Protein AF-A0A7W1I168-F1 (afdb_monomer)

Solvent-accessible surface area (backbone atoms only — not comparable to full-atom values): 9115 Å² total; per-residue (Å²): 133,60,68,67,60,54,50,54,51,41,68,76,31,48,93,38,73,64,30,51,52,51,52,51,50,53,50,47,54,53,52,61,74,72,49,89,49,67,69,61,40,52,55,52,46,52,50,51,51,51,54,49,52,52,52,52,51,52,54,57,70,70,53,71,67,62,35,51,90,92,30,55,8,35,34,43,26,60,15,56,55,96,47,70,68,43,46,52,53,47,53,53,48,53,52,51,51,51,46,56,51,49,71,40,101,59,16,87,43,48,32,78,39,76,44,58,51,84,61,18,66,71,49,83,48,72,66,48,44,50,53,48,24,63,71,22,56,26,79,43,68,51,57,39,44,52,42,80,43,75,58,96,88,44,85,39,81,46,76,58,78,122

Mean predicted aligned error: 13.31 Å

Sequence (162 aa):
MDIESTLRFLEQKWHTGWGLASALIAAATLFALIIPDEELRWRLGAIALASAAIALTWILGWRPRKAKSDAVGLVICVACGPNTKSRHMRDEFVATFRSLIKGGPTGSTFDVVEIPDHIAAGIQDDEAAAKLRVRTRAHMVLFGRVRIRQSGGEPVATTSYR

Secondary structure (DSSP, 8-state):
--HHHHHHHHHHHTTSHHHHHHHHHHHHHHHHHH---HHHHHHHHHHHHHHHHHHHHHHHHTSPPPPPTTSEEEEEEEEE-S-HHHHHHHHHHHHHHHHHHHHSTTTTTEEEEEPPHHHHTT--SHHHHHHHHHHHT-SEEEEEEEEEEEETTEEEEEEE--

Radius of gyration: 22.36 Å; Cα contacts (8 Å, |Δi|>4): 189; chains: 1; bounding box: 54×44×59 Å

Structure (mmCIF, N/CA/C/O backbone):
data_AF-A0A7W1I168-F1
#
_entry.id   AF-A0A7W1I168-F1
#
loop_
_atom_site.gro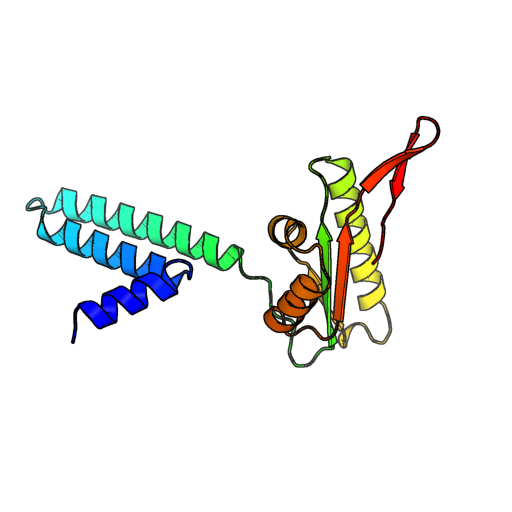up_PDB
_atom_site.id
_atom_site.type_symbol
_atom_site.label_atom_id
_atom_site.label_alt_id
_atom_site.label_comp_id
_atom_site.label_asym_id
_atom_site.label_entity_id
_atom_site.label_seq_id
_atom_site.pdbx_PDB_ins_code
_atom_site.Cartn_x
_atom_site.Cartn_y
_atom_site.Cartn_z
_atom_site.occupancy
_atom_site.B_iso_or_equiv
_atom_site.auth_seq_id
_atom_site.auth_comp_id
_atom_site.auth_asym_id
_atom_site.auth_atom_id
_atom_site.pdbx_PDB_model_num
ATOM 1 N N . MET A 1 1 ? 7.145 -9.075 -36.873 1.00 51.97 1 MET A N 1
ATOM 2 C CA . MET A 1 1 ? 6.736 -8.537 -35.559 1.00 51.97 1 MET A CA 1
ATOM 3 C C . MET A 1 1 ? 6.826 -7.028 -35.698 1.00 51.97 1 MET A C 1
ATOM 5 O O . MET A 1 1 ? 7.933 -6.526 -35.830 1.00 51.97 1 MET A O 1
ATOM 9 N N . ASP A 1 2 ? 5.691 -6.345 -35.857 1.00 69.38 2 ASP A N 1
ATOM 10 C CA . ASP A 1 2 ? 5.668 -4.943 -36.293 1.00 69.38 2 ASP A CA 1
ATOM 11 C C . ASP A 1 2 ? 6.120 -3.994 -35.188 1.00 69.38 2 ASP A C 1
ATOM 13 O O . ASP A 1 2 ? 5.565 -4.004 -34.087 1.00 69.38 2 ASP A O 1
ATOM 17 N N . ILE A 1 3 ? 7.094 -3.143 -35.505 1.00 67.50 3 ILE A N 1
ATOM 18 C CA . ILE A 1 3 ? 7.694 -2.169 -34.582 1.00 67.50 3 ILE A CA 1
ATOM 19 C C . ILE A 1 3 ? 6.621 -1.219 -34.017 1.00 67.50 3 ILE A C 1
ATOM 21 O O . ILE A 1 3 ? 6.647 -0.879 -32.831 1.00 67.50 3 ILE A O 1
ATOM 25 N N . GLU A 1 4 ? 5.614 -0.873 -34.825 1.00 66.75 4 GLU A N 1
ATOM 26 C CA . GLU A 1 4 ? 4.471 -0.052 -34.407 1.00 66.75 4 GLU A CA 1
ATOM 27 C C . GLU A 1 4 ? 3.603 -0.726 -33.336 1.00 66.75 4 GLU A C 1
ATOM 29 O O . GLU A 1 4 ? 3.114 -0.061 -32.421 1.00 66.75 4 GLU A O 1
ATOM 34 N N . SER A 1 5 ? 3.443 -2.053 -33.401 1.00 65.94 5 SER A N 1
ATOM 35 C CA . SER A 1 5 ? 2.661 -2.804 -32.411 1.00 65.94 5 SER A CA 1
ATOM 36 C C . SER A 1 5 ? 3.358 -2.830 -31.049 1.00 65.94 5 SER A C 1
ATOM 38 O O . SER A 1 5 ? 2.716 -2.649 -30.013 1.00 65.94 5 SER A O 1
ATOM 40 N N . THR A 1 6 ? 4.688 -2.958 -31.041 1.00 63.53 6 THR A N 1
ATOM 41 C CA . THR A 1 6 ? 5.505 -2.877 -29.825 1.00 63.53 6 THR A CA 1
ATOM 42 C C . THR A 1 6 ? 5.540 -1.470 -29.237 1.00 63.53 6 THR A C 1
ATOM 44 O O . THR A 1 6 ? 5.470 -1.340 -28.017 1.00 63.53 6 THR A O 1
ATOM 47 N N . LEU A 1 7 ? 5.581 -0.421 -30.068 1.00 61.53 7 LEU A N 1
ATOM 48 C CA . LEU A 1 7 ? 5.569 0.974 -29.609 1.00 61.53 7 LEU A CA 1
ATOM 49 C C . LEU A 1 7 ? 4.249 1.341 -28.926 1.00 61.53 7 LEU A C 1
ATOM 51 O O . LEU A 1 7 ? 4.277 1.849 -27.808 1.00 61.53 7 LEU A O 1
ATOM 55 N N . ARG A 1 8 ? 3.100 0.992 -29.521 1.00 60.69 8 ARG A N 1
ATOM 56 C CA . ARG A 1 8 ? 1.788 1.226 -28.887 1.00 60.69 8 ARG A CA 1
ATOM 57 C C . ARG A 1 8 ? 1.619 0.429 -27.591 1.00 60.69 8 ARG A C 1
ATOM 59 O O . ARG A 1 8 ? 1.033 0.924 -26.630 1.00 60.69 8 ARG A O 1
ATOM 66 N N . PHE A 1 9 ? 2.163 -0.789 -27.529 1.00 58.91 9 PHE A 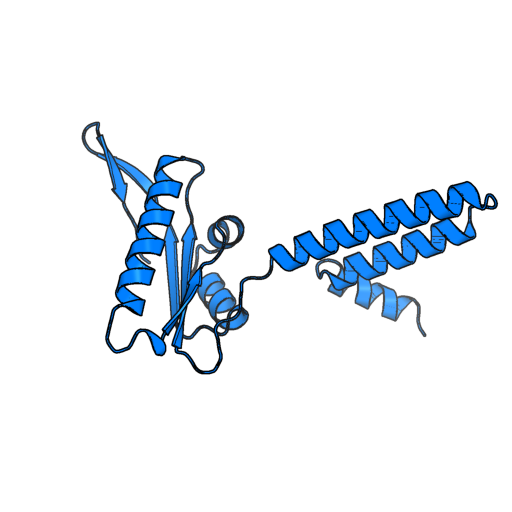N 1
ATOM 67 C CA . PHE A 1 9 ? 2.145 -1.601 -26.309 1.00 58.91 9 PHE A CA 1
ATOM 68 C C . PHE A 1 9 ? 3.037 -1.011 -25.205 1.00 58.91 9 PHE A C 1
ATOM 70 O O . PHE A 1 9 ? 2.663 -1.055 -24.031 1.00 58.91 9 PHE A O 1
ATOM 77 N N . LEU A 1 10 ? 4.188 -0.430 -25.569 1.00 53.06 10 LEU A N 1
ATOM 78 C CA . LEU A 1 10 ? 5.052 0.309 -24.646 1.00 53.06 10 LEU A CA 1
ATOM 79 C C . LEU A 1 10 ? 4.382 1.591 -24.151 1.00 53.06 10 LEU A C 1
ATOM 81 O O . LEU A 1 10 ? 4.413 1.850 -22.956 1.00 53.06 10 LEU A O 1
ATOM 85 N N . GLU A 1 11 ? 3.742 2.356 -25.031 1.00 54.59 11 GLU A N 1
ATOM 86 C CA . GLU A 1 11 ? 3.074 3.616 -24.689 1.00 54.59 11 GLU A CA 1
ATOM 87 C C . GLU A 1 11 ? 1.906 3.383 -23.717 1.00 54.59 11 GLU A C 1
ATOM 89 O O . GLU A 1 11 ? 1.761 4.078 -22.713 1.00 54.59 11 GLU A O 1
ATOM 94 N N . GLN A 1 12 ? 1.140 2.308 -23.923 1.00 57.69 12 GLN A N 1
ATOM 95 C CA . GLN A 1 12 ? 0.014 1.951 -23.059 1.00 57.69 12 GLN A CA 1
ATOM 96 C C . GLN A 1 12 ? 0.441 1.314 -21.720 1.00 57.69 12 GLN A C 1
ATOM 98 O O . GLN A 1 12 ? -0.301 1.382 -20.736 1.00 57.69 12 GLN A O 1
ATOM 103 N N . LYS A 1 13 ? 1.628 0.688 -21.647 1.00 56.66 13 LYS A N 1
ATOM 104 C CA . LYS A 1 13 ? 2.140 0.012 -20.434 1.00 56.66 13 LYS A CA 1
ATOM 105 C C . LYS A 1 13 ? 3.343 0.678 -19.772 1.00 56.66 13 LYS A C 1
ATOM 107 O O . LYS A 1 13 ? 3.790 0.163 -18.745 1.00 56.66 13 LYS A O 1
ATOM 112 N N . TRP A 1 14 ? 3.817 1.819 -20.267 1.00 47.75 14 TRP A N 1
ATOM 113 C CA . TRP A 1 14 ? 4.944 2.579 -19.711 1.00 47.75 14 TRP A CA 1
ATOM 114 C C . TRP A 1 14 ? 4.772 2.860 -18.209 1.00 47.75 14 TRP A C 1
ATOM 116 O O . TRP A 1 14 ? 5.710 2.726 -17.429 1.00 47.75 14 TRP A O 1
ATOM 126 N N . HIS A 1 15 ? 3.538 3.135 -17.776 1.00 47.38 15 HIS A N 1
ATOM 127 C CA . HIS A 1 15 ? 3.193 3.403 -16.373 1.00 47.38 15 HIS A CA 1
ATOM 128 C C . HIS A 1 15 ? 3.120 2.147 -15.482 1.00 47.38 15 HIS A C 1
ATOM 130 O O . HIS A 1 15 ? 2.916 2.243 -14.272 1.00 47.38 15 HIS A O 1
ATOM 136 N N . THR A 1 16 ? 3.238 0.950 -16.058 1.00 60.12 16 THR A N 1
ATOM 137 C CA . THR A 1 16 ? 3.178 -0.326 -15.336 1.00 60.12 16 THR A CA 1
ATOM 138 C C . THR A 1 16 ? 4.600 -0.839 -15.136 1.00 60.12 16 THR A C 1
ATOM 140 O O . THR A 1 16 ? 5.417 -0.724 -16.039 1.00 60.12 16 THR A O 1
ATOM 143 N N . GLY A 1 17 ? 4.920 -1.475 -14.003 1.00 58.75 17 GLY A N 1
ATOM 144 C CA . GLY A 1 17 ? 6.300 -1.918 -13.721 1.00 58.75 17 GLY A CA 1
ATOM 145 C C . GLY A 1 17 ? 6.952 -2.833 -14.768 1.00 58.75 17 GLY A C 1
ATOM 146 O O . GLY A 1 17 ? 8.172 -2.919 -14.832 1.00 58.75 17 GLY A O 1
ATOM 147 N N . TRP A 1 18 ? 6.147 -3.460 -15.628 1.00 57.12 18 TRP A N 1
ATOM 148 C CA . TRP A 1 18 ? 6.618 -4.203 -16.797 1.00 57.12 18 TRP A CA 1
ATOM 149 C C . TRP A 1 18 ? 7.216 -3.308 -17.892 1.00 57.12 18 TRP A C 1
ATOM 151 O O . TRP A 1 18 ? 8.199 -3.708 -18.502 1.00 57.12 18 TRP A O 1
ATOM 161 N N . GLY A 1 19 ? 6.673 -2.105 -18.112 1.00 66.62 19 GLY A N 1
ATOM 162 C CA . GLY A 1 19 ? 7.207 -1.129 -19.066 1.00 66.62 19 GLY A CA 1
ATOM 163 C C . GLY A 1 19 ? 8.596 -0.638 -18.658 1.00 66.62 19 GLY A C 1
ATOM 164 O O . GLY A 1 19 ? 9.512 -0.582 -19.477 1.00 66.62 19 GLY A O 1
ATOM 165 N N . LEU A 1 20 ? 8.778 -0.395 -17.359 1.00 65.69 20 LEU A N 1
ATOM 166 C CA . LEU A 1 20 ? 10.055 0.022 -16.788 1.00 65.69 20 LEU A CA 1
ATOM 167 C C . LEU A 1 20 ? 11.109 -1.095 -16.897 1.00 65.69 20 LEU A C 1
ATOM 169 O O . LEU A 1 20 ? 12.227 -0.843 -17.337 1.00 65.69 20 LEU A O 1
ATOM 173 N N . ALA A 1 21 ? 10.726 -2.346 -16.612 1.00 66.19 21 ALA A N 1
ATOM 174 C CA . ALA A 1 21 ? 11.591 -3.507 -16.819 1.00 66.19 21 ALA A CA 1
ATOM 175 C C . ALA A 1 21 ? 11.989 -3.688 -18.298 1.00 66.19 21 ALA A C 1
ATOM 177 O O . ALA A 1 21 ? 13.163 -3.902 -18.589 1.00 66.19 21 ALA A O 1
ATOM 178 N N . SER A 1 22 ? 11.049 -3.544 -19.242 1.00 69.06 22 SER A N 1
ATOM 179 C CA . SER A 1 22 ? 11.363 -3.636 -20.675 1.00 69.06 22 SER A CA 1
ATOM 180 C C . SER A 1 22 ? 12.260 -2.500 -21.170 1.00 69.06 22 SER A C 1
ATOM 182 O O . SER A 1 22 ? 13.158 -2.750 -21.969 1.00 69.06 22 SER A O 1
ATOM 184 N N . ALA A 1 23 ? 12.073 -1.274 -20.668 1.00 70.56 23 ALA A N 1
ATOM 185 C CA . ALA A 1 23 ? 12.915 -0.131 -21.017 1.00 70.56 23 ALA A CA 1
ATOM 186 C C . ALA A 1 23 ? 14.354 -0.312 -20.508 1.00 70.56 23 ALA A C 1
ATOM 188 O O . ALA A 1 23 ? 15.303 -0.014 -21.227 1.00 70.56 23 ALA A O 1
ATOM 189 N N . LEU A 1 24 ? 14.523 -0.867 -19.304 1.00 71.00 24 LEU A N 1
ATOM 190 C CA . LEU A 1 24 ? 15.837 -1.185 -18.741 1.00 71.00 24 LEU A CA 1
ATOM 191 C C . LEU A 1 24 ? 16.551 -2.300 -19.504 1.00 71.00 24 LEU A C 1
ATOM 193 O O . LEU A 1 24 ? 17.745 -2.182 -19.761 1.00 71.00 24 LEU A O 1
ATOM 197 N N . ILE A 1 25 ? 15.831 -3.351 -19.907 1.00 72.50 25 ILE A N 1
ATOM 198 C CA . ILE A 1 25 ? 16.396 -4.421 -20.740 1.00 72.50 25 ILE A CA 1
ATOM 199 C C . ILE A 1 25 ? 16.814 -3.857 -22.101 1.00 72.50 25 ILE A C 1
ATOM 201 O O . ILE A 1 25 ? 17.931 -4.111 -22.544 1.00 72.50 25 ILE A O 1
ATOM 205 N N . ALA A 1 26 ? 15.968 -3.047 -22.743 1.00 74.06 26 ALA A N 1
ATOM 206 C CA . ALA A 1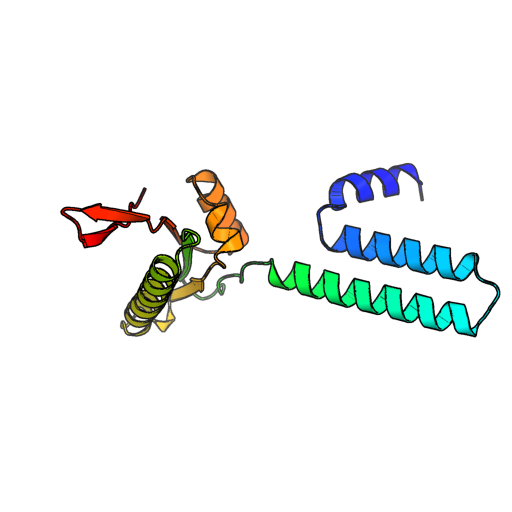 26 ? 16.296 -2.409 -24.016 1.00 74.06 26 ALA A CA 1
ATOM 207 C C . ALA A 1 26 ? 17.523 -1.490 -23.892 1.00 74.06 26 ALA A C 1
ATOM 209 O O . ALA A 1 26 ? 18.434 -1.579 -24.712 1.00 74.06 26 ALA A O 1
ATOM 210 N N . ALA A 1 27 ? 17.596 -0.679 -22.831 1.00 70.88 27 ALA A N 1
ATOM 211 C CA . ALA A 1 27 ? 18.745 0.178 -22.554 1.00 70.88 27 ALA A CA 1
ATOM 212 C C . ALA A 1 27 ? 20.024 -0.641 -22.312 1.00 70.88 27 ALA A C 1
ATOM 214 O O . ALA A 1 27 ? 21.046 -0.364 -22.931 1.00 70.88 27 ALA A O 1
ATOM 215 N N . ALA A 1 28 ? 19.970 -1.687 -21.481 1.00 68.69 28 ALA A N 1
ATOM 216 C CA . ALA A 1 28 ? 21.111 -2.564 -21.215 1.00 68.69 28 ALA A CA 1
ATOM 217 C C . ALA A 1 28 ? 21.597 -3.290 -22.482 1.00 68.69 28 ALA A C 1
ATOM 219 O O . ALA A 1 28 ? 22.800 -3.412 -22.705 1.00 68.69 28 ALA A O 1
ATOM 220 N N . THR A 1 29 ? 20.666 -3.716 -23.342 1.00 70.75 29 THR A N 1
ATOM 221 C CA . THR A 1 29 ? 20.980 -4.359 -24.627 1.00 70.75 29 THR A CA 1
ATOM 222 C C . THR A 1 29 ? 21.652 -3.372 -25.583 1.00 70.75 29 THR A C 1
ATOM 224 O O . THR A 1 29 ? 22.643 -3.713 -26.222 1.00 70.75 29 THR A O 1
ATOM 227 N N . LEU A 1 30 ? 21.172 -2.124 -25.631 1.00 71.44 30 LEU A N 1
ATOM 228 C CA . LEU A 1 30 ? 21.773 -1.052 -26.429 1.00 71.44 30 LEU A CA 1
ATOM 229 C C . LEU A 1 30 ? 23.192 -0.708 -25.938 1.00 71.44 30 LEU A C 1
ATOM 231 O O . LEU A 1 30 ? 24.109 -0.571 -26.744 1.00 71.44 30 LEU A O 1
ATOM 235 N N . PHE A 1 31 ? 23.398 -0.641 -24.618 1.00 68.00 31 PHE A N 1
ATOM 236 C CA . PHE A 1 31 ? 24.715 -0.406 -24.014 1.00 68.00 31 PHE A CA 1
ATOM 237 C C . PHE A 1 31 ? 25.710 -1.538 -24.305 1.00 68.00 31 PHE A C 1
ATOM 239 O O . PHE A 1 31 ? 26.883 -1.267 -24.557 1.00 68.00 31 PHE A O 1
ATOM 246 N N . ALA A 1 32 ? 25.254 -2.793 -24.326 1.00 65.38 32 ALA A N 1
ATOM 247 C CA . ALA A 1 32 ? 26.096 -3.944 -24.655 1.00 65.38 32 ALA A CA 1
ATOM 248 C C . ALA A 1 32 ? 26.553 -3.971 -26.128 1.00 65.38 32 ALA A C 1
ATOM 250 O O . ALA A 1 32 ? 27.584 -4.571 -26.425 1.00 65.38 32 ALA A O 1
ATOM 251 N N . LEU A 1 33 ? 25.809 -3.323 -27.033 1.00 68.69 33 LEU A N 1
ATOM 252 C CA . LEU A 1 33 ? 26.103 -3.240 -28.470 1.00 68.69 33 LEU A CA 1
ATOM 253 C C . LEU A 1 33 ? 27.093 -2.123 -28.836 1.00 68.69 33 LEU A C 1
ATOM 255 O O . LEU A 1 33 ? 27.774 -2.229 -29.851 1.00 68.69 33 LEU A O 1
ATOM 259 N N . ILE A 1 34 ? 27.161 -1.053 -28.039 1.00 73.00 34 ILE A N 1
ATOM 260 C CA . ILE A 1 34 ? 27.935 0.159 -28.367 1.00 73.00 34 ILE A CA 1
ATOM 261 C C . ILE A 1 34 ? 29.349 0.126 -27.764 1.00 73.00 34 ILE A C 1
ATOM 263 O O . ILE A 1 34 ? 30.249 0.791 -28.273 1.00 73.00 34 ILE A O 1
ATOM 267 N N . ILE A 1 35 ? 29.569 -0.636 -26.688 1.00 70.94 35 ILE A N 1
ATOM 268 C CA . ILE A 1 35 ? 30.818 -0.577 -25.918 1.00 70.94 35 ILE A CA 1
ATOM 269 C C . ILE A 1 35 ? 31.744 -1.752 -26.286 1.00 70.94 35 ILE A C 1
ATOM 271 O O . ILE A 1 35 ? 31.397 -2.901 -26.007 1.00 70.94 35 ILE A O 1
ATOM 275 N N . PRO A 1 36 ? 32.930 -1.490 -26.872 1.00 70.69 36 PRO A N 1
ATOM 276 C CA . PRO A 1 36 ? 33.880 -2.534 -27.266 1.00 70.69 36 PRO A CA 1
ATOM 277 C C . PRO A 1 36 ? 34.701 -3.087 -26.090 1.00 70.69 36 PRO A C 1
ATOM 279 O O . PRO A 1 36 ? 35.238 -4.185 -26.188 1.00 70.69 36 PRO A O 1
ATOM 282 N N . ASP A 1 37 ? 34.791 -2.344 -24.986 1.00 81.31 37 ASP A N 1
ATOM 283 C CA . ASP A 1 37 ? 35.562 -2.714 -23.797 1.00 81.31 37 ASP A CA 1
ATOM 284 C C . ASP A 1 37 ? 34.768 -3.671 -22.885 1.00 81.31 37 ASP A C 1
ATOM 286 O O . ASP A 1 37 ? 33.654 -3.358 -22.441 1.00 81.31 37 ASP A O 1
ATOM 290 N N . GLU A 1 38 ? 35.337 -4.848 -22.613 1.00 80.38 38 GLU A N 1
ATOM 291 C CA . GLU A 1 38 ? 34.705 -5.910 -21.824 1.00 80.38 38 GLU A CA 1
ATOM 292 C C . GLU A 1 38 ? 34.515 -5.520 -20.352 1.00 80.38 38 GLU A C 1
ATOM 294 O O . GLU A 1 38 ? 33.470 -5.811 -19.757 1.00 80.38 38 GLU A O 1
ATOM 299 N N . GLU A 1 39 ? 35.483 -4.812 -19.766 1.00 81.31 39 GLU A N 1
ATOM 300 C CA . GLU A 1 39 ? 35.449 -4.475 -18.343 1.00 81.31 39 GLU A CA 1
ATOM 301 C C . GLU A 1 39 ? 34.408 -3.380 -18.072 1.0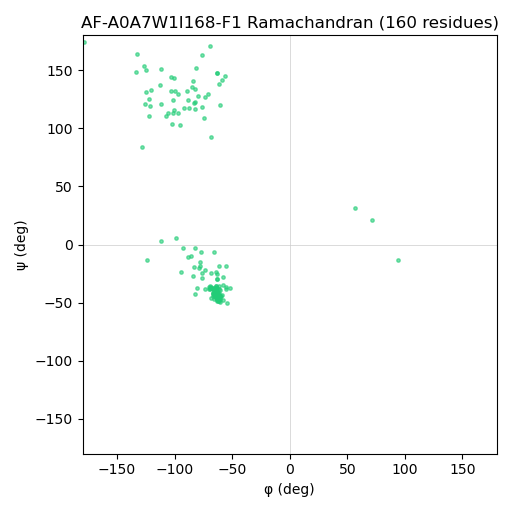0 81.31 39 GLU A C 1
ATOM 303 O O . GLU A 1 39 ? 33.648 -3.433 -17.096 1.00 81.31 39 GLU A O 1
ATOM 308 N N . LEU A 1 40 ? 34.302 -2.415 -18.991 1.00 77.25 40 LEU A N 1
ATOM 309 C CA . LEU A 1 40 ? 33.303 -1.352 -18.926 1.00 77.25 40 LEU A CA 1
ATOM 310 C C . LEU A 1 40 ? 31.883 -1.885 -19.184 1.00 77.25 40 LEU A C 1
ATOM 312 O O . LEU A 1 40 ? 30.938 -1.460 -18.509 1.00 77.25 40 LEU A O 1
ATOM 316 N N . ARG A 1 41 ? 31.728 -2.860 -20.095 1.00 75.00 41 ARG A N 1
ATOM 317 C CA . ARG A 1 41 ? 30.449 -3.550 -20.351 1.00 75.00 41 ARG A CA 1
ATOM 318 C C . ARG A 1 41 ? 29.897 -4.220 -19.100 1.00 75.00 41 ARG A C 1
ATOM 320 O O . ARG A 1 41 ? 28.718 -4.041 -18.791 1.00 75.00 41 ARG A O 1
ATOM 327 N N . TRP A 1 42 ? 30.726 -4.966 -18.368 1.00 75.69 42 TRP A N 1
ATOM 328 C CA . TRP A 1 42 ? 30.274 -5.655 -17.157 1.00 75.69 42 TRP A CA 1
ATOM 329 C C . TRP A 1 42 ? 29.871 -4.672 -16.051 1.00 75.69 42 TRP A C 1
ATOM 331 O O . TRP A 1 42 ? 28.810 -4.829 -15.442 1.00 75.69 42 TRP A O 1
ATOM 341 N N . ARG A 1 43 ? 30.660 -3.608 -15.833 1.00 78.38 43 ARG A N 1
ATOM 342 C CA . ARG A 1 43 ? 30.362 -2.574 -14.824 1.00 78.38 43 ARG A CA 1
ATOM 343 C C . ARG A 1 43 ? 29.035 -1.861 -15.103 1.00 78.38 43 ARG A C 1
ATOM 345 O O . ARG A 1 43 ? 28.215 -1.719 -14.197 1.00 78.38 43 ARG A O 1
ATOM 352 N N . LEU A 1 44 ? 28.793 -1.449 -16.348 1.00 75.19 44 LEU A N 1
ATOM 353 C CA . LEU A 1 44 ? 27.543 -0.780 -16.728 1.00 75.19 44 LEU A CA 1
ATOM 354 C C . LEU A 1 44 ? 26.344 -1.732 -16.711 1.00 75.19 44 LEU A C 1
ATOM 356 O O . LEU A 1 44 ? 25.273 -1.347 -16.243 1.00 75.19 44 LEU A O 1
ATOM 360 N N . GLY A 1 45 ? 26.530 -2.985 -17.138 1.00 77.88 45 GLY A N 1
ATOM 361 C CA . GLY A 1 45 ? 25.510 -4.026 -17.016 1.00 77.88 45 GLY A CA 1
ATOM 362 C C . GLY A 1 45 ? 25.093 -4.259 -15.561 1.00 77.88 45 GLY A C 1
ATOM 363 O O . GLY A 1 45 ? 23.900 -4.303 -15.261 1.00 77.88 45 GLY A O 1
ATOM 364 N N . ALA A 1 46 ? 26.059 -4.315 -14.639 1.00 78.50 46 ALA A N 1
ATOM 365 C CA . ALA A 1 46 ? 25.794 -4.458 -13.210 1.00 78.50 46 ALA A CA 1
ATOM 366 C C . ALA A 1 46 ? 25.020 -3.258 -12.632 1.00 78.50 46 ALA A C 1
ATOM 368 O O . ALA A 1 46 ? 24.058 -3.451 -11.888 1.00 78.50 46 ALA A O 1
ATOM 369 N N . ILE A 1 47 ? 25.378 -2.023 -13.008 1.00 78.50 47 ILE A N 1
ATOM 370 C CA . ILE A 1 47 ? 24.665 -0.804 -12.5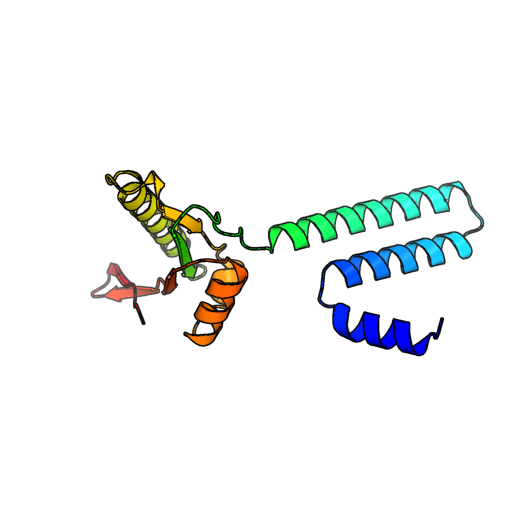78 1.00 78.50 47 ILE A CA 1
ATOM 371 C C . ILE A 1 47 ? 23.228 -0.777 -13.127 1.00 78.50 47 ILE A C 1
ATOM 373 O O . ILE A 1 47 ? 22.283 -0.453 -12.400 1.00 78.50 47 ILE A O 1
ATOM 377 N N . ALA A 1 48 ? 23.032 -1.151 -14.393 1.00 76.44 48 ALA A N 1
ATOM 378 C CA . ALA A 1 48 ? 21.706 -1.230 -15.001 1.00 76.44 48 ALA A CA 1
ATOM 379 C C . ALA A 1 48 ? 20.833 -2.290 -14.308 1.00 76.44 48 ALA A C 1
ATOM 381 O O . ALA A 1 48 ? 19.675 -2.029 -13.985 1.00 76.44 48 ALA A O 1
ATOM 382 N N . LEU A 1 49 ? 21.398 -3.457 -13.992 1.00 76.44 49 LEU A N 1
ATOM 383 C CA . LEU A 1 49 ? 20.690 -4.510 -13.265 1.00 7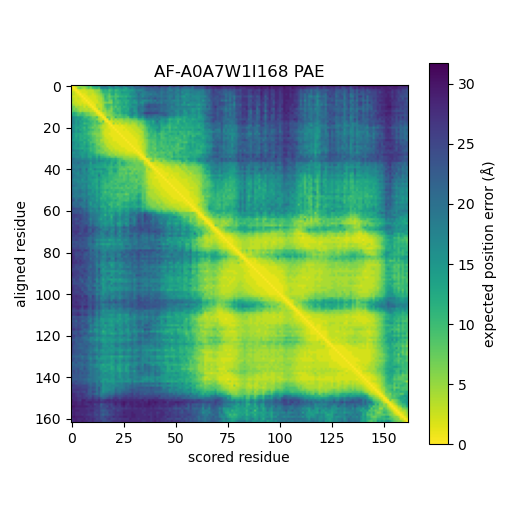6.44 49 LEU A CA 1
ATOM 384 C C . LEU A 1 49 ? 20.337 -4.078 -11.833 1.00 76.44 49 LEU A C 1
ATOM 386 O O . LEU A 1 49 ? 19.215 -4.301 -11.378 1.00 76.44 49 LEU A O 1
ATOM 390 N N . ALA A 1 50 ? 21.265 -3.424 -11.131 1.00 76.12 50 ALA A N 1
ATOM 391 C CA . ALA A 1 50 ? 21.034 -2.919 -9.781 1.00 76.12 50 ALA A CA 1
ATOM 392 C C . ALA A 1 50 ? 19.931 -1.849 -9.757 1.00 76.12 50 ALA A C 1
ATOM 394 O O . ALA A 1 50 ? 19.017 -1.917 -8.934 1.00 76.12 50 ALA A O 1
ATOM 395 N N . SER A 1 51 ? 19.960 -0.896 -10.694 1.00 74.31 51 SER A N 1
ATOM 396 C CA . SER A 1 51 ? 18.910 0.126 -10.808 1.00 74.31 51 SER A CA 1
ATOM 397 C C . SER A 1 51 ? 17.551 -0.485 -11.171 1.00 74.31 51 SER A C 1
ATOM 399 O O . SER A 1 51 ? 16.533 -0.097 -10.591 1.00 74.31 51 SER A O 1
ATOM 401 N N . ALA A 1 52 ? 17.529 -1.513 -12.027 1.00 73.69 52 ALA A N 1
ATOM 402 C CA . ALA A 1 52 ? 16.328 -2.286 -12.327 1.00 73.69 52 ALA A CA 1
ATOM 403 C C . ALA A 1 52 ? 15.753 -2.984 -11.093 1.00 73.69 52 ALA A C 1
ATOM 405 O O . ALA A 1 52 ? 14.551 -2.894 -10.841 1.00 73.69 52 ALA A O 1
ATOM 406 N N . ALA A 1 53 ? 16.599 -3.644 -10.302 1.00 75.06 53 ALA A N 1
ATOM 407 C CA . ALA A 1 53 ? 16.182 -4.320 -9.081 1.00 75.06 53 ALA A CA 1
ATOM 408 C C . ALA A 1 53 ? 15.596 -3.333 -8.059 1.00 75.06 53 ALA A C 1
ATOM 410 O O . ALA A 1 53 ? 14.534 -3.595 -7.488 1.00 75.06 53 ALA A O 1
ATOM 411 N N . ILE A 1 54 ? 16.229 -2.169 -7.873 1.00 75.56 54 ILE A N 1
ATOM 412 C CA . ILE A 1 54 ? 15.731 -1.109 -6.981 1.00 75.56 54 ILE A CA 1
ATOM 413 C C . ILE A 1 54 ? 14.359 -0.616 -7.450 1.00 75.56 54 ILE A C 1
ATOM 415 O O . ILE A 1 54 ? 13.416 -0.569 -6.658 1.00 75.56 54 ILE A O 1
ATOM 419 N N . ALA A 1 55 ? 14.215 -0.308 -8.740 1.00 70.94 55 ALA A N 1
ATOM 420 C CA . ALA A 1 55 ? 12.953 0.171 -9.290 1.00 70.94 55 ALA A CA 1
ATOM 421 C C . ALA A 1 55 ? 11.840 -0.887 -9.189 1.00 70.94 55 ALA A C 1
ATOM 423 O O . ALA A 1 55 ? 10.709 -0.570 -8.816 1.00 70.94 55 ALA A O 1
ATOM 424 N N . LEU A 1 56 ? 12.159 -2.159 -9.443 1.00 70.06 56 LEU A N 1
ATOM 425 C CA . LEU A 1 56 ? 11.217 -3.269 -9.296 1.00 70.06 56 LEU A CA 1
ATOM 426 C C . LEU A 1 56 ? 10.746 -3.410 -7.842 1.00 70.06 56 LEU A C 1
ATOM 428 O O . LEU A 1 56 ? 9.549 -3.559 -7.590 1.00 70.06 56 LEU A O 1
ATOM 432 N N . THR A 1 57 ? 11.675 -3.307 -6.889 1.00 69.50 57 THR A N 1
ATOM 433 C CA . THR A 1 57 ? 11.385 -3.364 -5.448 1.00 69.50 57 THR A CA 1
ATOM 434 C C . THR A 1 57 ? 10.488 -2.199 -5.026 1.00 69.50 57 THR A C 1
ATOM 436 O O . THR A 1 57 ? 9.506 -2.398 -4.312 1.00 69.50 57 THR A O 1
ATOM 439 N N . TRP A 1 58 ? 10.758 -0.997 -5.540 1.00 69.00 58 TRP A N 1
ATOM 440 C CA . TRP A 1 58 ? 9.945 0.197 -5.307 1.00 69.00 58 TRP A CA 1
ATOM 441 C C . TRP A 1 58 ? 8.507 0.031 -5.821 1.00 69.00 58 TRP A C 1
ATOM 443 O O . TRP A 1 58 ? 7.542 0.274 -5.095 1.00 69.00 58 TRP A O 1
ATOM 453 N N . ILE A 1 59 ? 8.346 -0.468 -7.050 1.00 66.75 59 ILE A N 1
ATOM 454 C CA . ILE A 1 59 ? 7.031 -0.702 -7.666 1.00 66.75 59 ILE A CA 1
ATOM 455 C C . ILE A 1 59 ? 6.246 -1.797 -6.930 1.00 66.75 59 ILE A C 1
ATOM 457 O O . ILE A 1 59 ? 5.025 -1.695 -6.777 1.00 66.75 59 ILE A O 1
ATOM 461 N N . LEU A 1 60 ? 6.924 -2.852 -6.473 1.00 62.25 60 LEU A N 1
ATOM 462 C CA . LEU A 1 60 ? 6.305 -3.902 -5.666 1.00 62.25 60 LEU A CA 1
ATOM 463 C C . LEU A 1 60 ? 5.849 -3.363 -4.303 1.00 62.25 60 LEU A C 1
ATOM 465 O O . LEU A 1 60 ? 4.741 -3.687 -3.879 1.00 62.25 60 LEU A O 1
ATOM 469 N N . GLY A 1 61 ? 6.633 -2.484 -3.671 1.00 62.56 61 GLY A N 1
ATOM 470 C CA . GLY A 1 61 ? 6.262 -1.803 -2.426 1.00 62.56 61 GLY A CA 1
ATOM 471 C C . GLY A 1 61 ? 5.040 -0.884 -2.555 1.00 62.56 61 GLY A C 1
ATOM 472 O O . GLY A 1 61 ? 4.313 -0.680 -1.588 1.00 62.56 61 GLY A O 1
ATOM 473 N N . TRP A 1 62 ? 4.758 -0.382 -3.760 1.00 62.91 62 TRP A N 1
ATOM 474 C CA . TRP A 1 62 ? 3.584 0.451 -4.057 1.00 62.91 62 TRP A CA 1
ATOM 475 C C . TRP A 1 62 ? 2.294 -0.345 -4.304 1.00 62.91 62 TRP A C 1
ATOM 477 O O . TRP A 1 62 ? 1.230 0.240 -4.543 1.00 62.91 62 TRP A O 1
ATOM 487 N N . ARG A 1 63 ? 2.338 -1.685 -4.293 1.00 64.38 63 ARG A N 1
ATOM 488 C CA . ARG A 1 63 ? 1.121 -2.491 -4.433 1.00 64.38 63 ARG A CA 1
ATOM 489 C C . ARG A 1 63 ? 0.473 -2.716 -3.067 1.00 64.38 63 ARG A C 1
ATOM 491 O O . ARG A 1 63 ? 1.055 -3.407 -2.235 1.00 64.38 63 ARG A O 1
ATOM 498 N N . PRO A 1 64 ? -0.762 -2.221 -2.851 1.00 67.31 64 PRO A N 1
ATOM 499 C CA . PRO A 1 64 ? -1.493 -2.552 -1.643 1.00 67.31 64 PRO A CA 1
ATOM 500 C C . PRO A 1 64 ? -1.724 -4.064 -1.595 1.00 67.31 64 PRO A C 1
ATOM 502 O O . PRO A 1 64 ? -2.017 -4.704 -2.614 1.00 67.31 64 PRO A O 1
ATOM 505 N N . ARG A 1 65 ? -1.554 -4.629 -0.399 1.00 76.31 65 ARG A N 1
ATOM 506 C CA . ARG A 1 65 ? -1.779 -6.049 -0.139 1.00 76.31 65 ARG A CA 1
ATOM 507 C C . ARG A 1 65 ? -3.226 -6.397 -0.493 1.00 76.31 65 ARG A C 1
ATOM 509 O O . ARG A 1 65 ? -4.141 -5.608 -0.277 1.00 76.31 65 ARG A O 1
ATOM 516 N N . LYS A 1 66 ? -3.429 -7.577 -1.073 1.00 81.06 66 LYS A N 1
ATOM 517 C CA . LYS A 1 66 ? -4.774 -8.094 -1.337 1.00 81.06 66 LYS A CA 1
ATOM 518 C C . LYS A 1 66 ? -5.294 -8.776 -0.077 1.00 81.06 66 LYS A C 1
ATOM 520 O O . LYS A 1 66 ? -4.520 -9.464 0.589 1.00 81.06 66 LYS A O 1
ATOM 525 N N . ALA A 1 67 ? -6.574 -8.587 0.217 1.00 79.12 67 ALA A N 1
ATOM 526 C CA . ALA A 1 67 ? -7.256 -9.343 1.250 1.00 79.12 67 ALA A CA 1
ATOM 527 C C . ALA A 1 67 ? -7.287 -10.829 0.872 1.00 79.12 67 ALA A C 1
ATOM 529 O O . ALA A 1 67 ? -7.329 -11.182 -0.317 1.00 79.12 67 ALA A O 1
ATOM 530 N N . LYS A 1 68 ? -7.245 -11.701 1.878 1.00 77.62 68 LYS A N 1
ATOM 531 C CA . LYS A 1 68 ? -7.439 -13.135 1.667 1.00 77.62 68 LYS A CA 1
ATOM 532 C C . LYS A 1 68 ? -8.844 -13.427 1.133 1.00 77.62 68 LYS A C 1
ATOM 534 O O . LYS A 1 68 ? -9.800 -12.731 1.454 1.00 77.62 68 LYS A O 1
ATOM 539 N N . SER A 1 69 ? -8.957 -14.466 0.310 1.00 72.12 69 SER A N 1
ATOM 540 C CA . SER A 1 69 ? -10.218 -14.871 -0.326 1.00 72.12 69 SER A CA 1
ATOM 541 C C . SER A 1 69 ? -11.171 -15.634 0.597 1.00 72.12 69 SER A C 1
ATOM 543 O O . SER A 1 69 ? -12.345 -15.748 0.271 1.00 72.12 69 SER A O 1
ATOM 545 N N . ASP A 1 70 ? -10.670 -16.175 1.706 1.00 76.81 70 ASP A N 1
ATOM 546 C CA . ASP A 1 70 ? -11.412 -16.944 2.716 1.00 76.81 70 ASP A CA 1
ATOM 547 C C . ASP A 1 70 ? -11.943 -16.074 3.869 1.00 76.81 70 ASP A C 1
ATOM 549 O O . ASP A 1 70 ? -12.640 -16.570 4.752 1.00 76.81 70 ASP A O 1
ATOM 553 N N . ALA A 1 71 ? -11.631 -14.776 3.854 1.00 81.31 71 ALA A N 1
ATOM 554 C CA . ALA A 1 71 ? -11.958 -13.828 4.905 1.00 81.31 71 ALA A CA 1
ATOM 555 C C . ALA A 1 71 ? -12.710 -12.609 4.351 1.00 81.31 71 ALA A C 1
ATOM 557 O O . ALA A 1 71 ? -12.534 -12.182 3.206 1.00 81.31 71 ALA A O 1
ATOM 558 N N . VAL A 1 72 ? -13.515 -11.982 5.204 1.00 83.56 72 VAL A N 1
ATOM 559 C CA . VAL A 1 72 ? -14.107 -10.671 4.961 1.00 83.56 72 VAL A CA 1
ATOM 560 C C . VAL A 1 72 ? -12.985 -9.635 4.976 1.00 83.56 72 VAL A C 1
ATOM 562 O O . VAL A 1 72 ? -12.570 -9.127 6.017 1.00 83.56 72 VAL A O 1
ATOM 565 N N . GLY A 1 73 ? -12.446 -9.356 3.790 1.00 85.31 73 GLY A N 1
ATOM 566 C CA . GLY A 1 73 ? -11.453 -8.309 3.585 1.00 85.31 73 GLY A CA 1
ATOM 567 C C . GLY A 1 73 ? -11.986 -6.931 3.973 1.00 85.31 73 GLY A C 1
ATOM 568 O O . GLY A 1 73 ? -12.956 -6.453 3.380 1.00 85.31 73 GLY A O 1
ATOM 569 N N . LEU A 1 74 ? -11.326 -6.285 4.926 1.00 87.88 74 LEU A N 1
ATOM 570 C CA . LEU A 1 74 ? -11.626 -4.930 5.362 1.00 87.88 74 LEU A CA 1
ATOM 571 C C . LEU A 1 74 ? -10.389 -4.061 5.162 1.00 87.88 74 LEU A C 1
ATOM 573 O O . LEU A 1 74 ? -9.329 -4.317 5.731 1.00 87.88 74 LEU A O 1
ATOM 577 N N . VAL A 1 75 ? -10.522 -3.028 4.342 1.00 88.81 75 VAL A N 1
ATOM 578 C CA . VAL A 1 75 ? -9.429 -2.104 4.047 1.00 88.81 75 VAL A CA 1
ATOM 579 C C . VAL A 1 75 ? -9.575 -0.847 4.878 1.00 88.81 75 VAL A C 1
ATOM 581 O O . VAL A 1 75 ? -10.645 -0.248 4.899 1.00 88.81 75 VAL A O 1
ATOM 584 N N . ILE A 1 76 ? -8.485 -0.431 5.516 1.00 87.88 76 ILE A N 1
ATOM 585 C CA . ILE A 1 76 ? -8.421 0.815 6.278 1.00 87.88 76 ILE A CA 1
ATOM 586 C C . ILE A 1 76 ? -7.489 1.777 5.553 1.00 87.88 76 ILE A C 1
ATOM 588 O O . ILE A 1 76 ? -6.313 1.486 5.327 1.00 87.88 76 ILE A O 1
ATOM 592 N N . CYS A 1 77 ? -8.036 2.930 5.189 1.00 87.25 77 CYS A N 1
ATOM 593 C CA . CYS A 1 77 ? -7.382 3.963 4.411 1.00 87.25 77 CYS A CA 1
ATOM 594 C C . CYS A 1 77 ? -7.523 5.311 5.123 1.00 87.25 77 CYS A C 1
ATOM 596 O O . CYS A 1 77 ? -8.418 6.104 4.839 1.00 87.25 77 CYS A O 1
ATOM 598 N N . VAL A 1 78 ? -6.629 5.573 6.071 1.00 85.31 78 VAL A N 1
ATOM 599 C CA . VAL A 1 78 ? -6.637 6.819 6.839 1.00 85.31 78 VAL A CA 1
ATOM 600 C C . VAL A 1 78 ? -5.473 7.683 6.382 1.00 85.31 78 VAL A C 1
ATOM 602 O O . VAL A 1 78 ? -4.316 7.343 6.625 1.00 85.31 78 VAL A O 1
ATOM 605 N N . ALA A 1 79 ? -5.782 8.791 5.710 1.00 83.94 79 ALA A N 1
ATOM 606 C CA . ALA A 1 79 ? -4.772 9.748 5.282 1.00 83.94 79 ALA A CA 1
ATOM 607 C C . ALA A 1 79 ? -4.454 10.742 6.403 1.00 83.94 79 ALA A C 1
ATOM 609 O O . ALA A 1 79 ? -5.363 11.314 7.022 1.00 83.94 79 ALA A O 1
ATOM 610 N N . CYS A 1 80 ? -3.167 11.007 6.606 1.00 82.50 80 CYS A N 1
ATOM 611 C CA . CYS A 1 80 ? -2.696 11.986 7.577 1.00 82.50 80 CYS A CA 1
ATOM 612 C C . CYS A 1 80 ? -2.054 13.199 6.913 1.00 82.50 80 CYS A C 1
ATOM 614 O O . CYS A 1 80 ? -1.483 13.132 5.828 1.00 82.50 80 CYS A O 1
ATOM 616 N N . GLY A 1 81 ? -2.148 14.343 7.591 1.00 73.06 81 GLY A N 1
ATOM 617 C CA . GLY A 1 81 ? -1.305 15.488 7.264 1.00 73.06 81 GLY A CA 1
ATOM 618 C C . GLY A 1 81 ? 0.167 15.229 7.625 1.00 73.06 81 GLY A C 1
ATOM 619 O O . GLY A 1 81 ? 0.469 14.278 8.346 1.00 73.06 81 GLY A O 1
ATOM 620 N N . PRO A 1 82 ? 1.088 16.115 7.208 1.00 73.06 82 PRO A N 1
ATOM 621 C CA . PRO A 1 82 ? 2.527 15.984 7.476 1.00 73.06 82 PRO A CA 1
ATOM 622 C C . PRO A 1 82 ? 2.903 16.091 8.966 1.00 73.06 82 PRO A C 1
ATOM 624 O O . PRO A 1 82 ? 4.056 15.885 9.331 1.00 73.06 82 PRO A O 1
ATOM 627 N N . ASN A 1 83 ? 1.947 16.422 9.837 1.00 76.62 83 ASN A N 1
ATOM 628 C CA . ASN A 1 83 ? 2.171 16.581 11.265 1.00 76.62 83 ASN A CA 1
ATOM 629 C C . ASN A 1 83 ? 2.434 15.221 11.941 1.00 76.62 83 ASN A C 1
ATOM 631 O O . ASN A 1 83 ? 1.639 14.286 11.819 1.00 76.62 83 ASN A O 1
ATOM 635 N N . THR A 1 84 ? 3.516 15.138 12.717 1.00 76.12 84 THR A N 1
ATOM 636 C CA . THR A 1 84 ? 3.897 13.957 13.508 1.00 76.12 84 THR A CA 1
ATOM 637 C C . THR A 1 84 ? 2.783 13.498 14.449 1.00 76.12 84 THR A C 1
ATOM 639 O O . THR A 1 84 ? 2.543 12.298 14.567 1.00 76.12 84 THR A O 1
ATOM 642 N N . LYS A 1 85 ? 2.025 14.432 15.040 1.00 77.81 85 LYS A N 1
ATOM 643 C CA . LYS A 1 85 ? 0.876 14.105 15.903 1.00 77.81 85 LYS A CA 1
ATOM 644 C C . LYS A 1 85 ? -0.244 13.385 15.150 1.00 77.81 85 LYS A C 1
ATOM 646 O O . LYS A 1 85 ? -0.841 12.457 15.684 1.00 77.81 85 LYS A O 1
ATOM 651 N N . SER A 1 86 ? -0.515 13.779 13.905 1.00 77.38 86 SER A N 1
ATOM 652 C CA . SER A 1 86 ? -1.554 13.143 13.085 1.00 77.38 86 SER A CA 1
ATOM 653 C C . SER A 1 86 ? -1.188 11.708 12.721 1.00 77.38 86 SER A C 1
ATOM 655 O O . SER A 1 86 ? -2.064 10.848 12.724 1.00 77.38 86 SER A O 1
ATOM 657 N N . ARG A 1 87 ? 0.097 11.443 12.445 1.00 79.81 87 ARG A N 1
ATOM 658 C CA . ARG A 1 87 ? 0.590 10.081 12.196 1.00 79.81 87 ARG A CA 1
ATOM 659 C C . ARG A 1 87 ? 0.442 9.195 13.424 1.00 79.81 87 ARG A C 1
ATOM 661 O O . ARG A 1 87 ? -0.080 8.096 13.300 1.00 79.81 87 ARG A O 1
ATOM 668 N N . HIS A 1 88 ? 0.811 9.702 14.600 1.00 83.06 88 HIS A N 1
ATOM 669 C CA . HIS A 1 88 ? 0.693 8.931 15.835 1.00 83.06 88 HIS A CA 1
ATOM 670 C C . HIS A 1 88 ? -0.759 8.525 16.131 1.00 83.06 88 HIS A C 1
ATOM 672 O O . HIS A 1 88 ? -1.025 7.355 16.379 1.00 83.06 88 HIS A O 1
ATOM 678 N N . MET A 1 89 ? -1.711 9.455 15.983 1.00 83.06 89 MET A N 1
ATOM 679 C CA . MET A 1 89 ? -3.141 9.153 16.140 1.00 83.06 89 MET A CA 1
ATOM 680 C C . MET A 1 89 ? -3.642 8.106 15.148 1.00 83.06 89 MET A C 1
ATOM 682 O O . MET A 1 89 ? -4.468 7.270 15.496 1.00 83.06 89 MET A O 1
ATOM 686 N N . ARG A 1 90 ? -3.174 8.156 13.896 1.00 84.56 90 ARG A N 1
ATOM 687 C CA . ARG A 1 90 ? -3.525 7.147 12.894 1.00 84.56 90 ARG A CA 1
ATOM 688 C C . ARG A 1 90 ? -3.009 5.781 13.298 1.00 84.56 90 ARG A C 1
ATOM 690 O O . ARG A 1 90 ? -3.768 4.823 13.228 1.00 84.56 90 ARG A O 1
ATOM 697 N N . ASP A 1 91 ? -1.750 5.697 13.701 1.00 84.88 91 ASP A N 1
ATOM 698 C CA . ASP A 1 91 ? -1.131 4.427 14.070 1.00 84.88 91 ASP A CA 1
ATOM 699 C C . ASP A 1 91 ? -1.844 3.819 15.286 1.00 84.88 91 ASP A C 1
ATOM 701 O O . ASP A 1 91 ? -2.173 2.634 15.282 1.00 84.88 91 ASP A O 1
ATOM 705 N N . GLU A 1 92 ? -2.184 4.646 16.276 1.00 86.56 92 GLU A N 1
ATOM 706 C CA . GLU A 1 92 ? -2.949 4.241 17.455 1.00 86.56 92 GLU A CA 1
ATOM 707 C C . GLU A 1 92 ? -4.381 3.812 17.101 1.00 86.56 92 GLU A C 1
ATOM 709 O O . GLU A 1 92 ? -4.855 2.770 17.562 1.00 86.56 92 GLU A O 1
ATOM 714 N N . PHE A 1 93 ? -5.056 4.555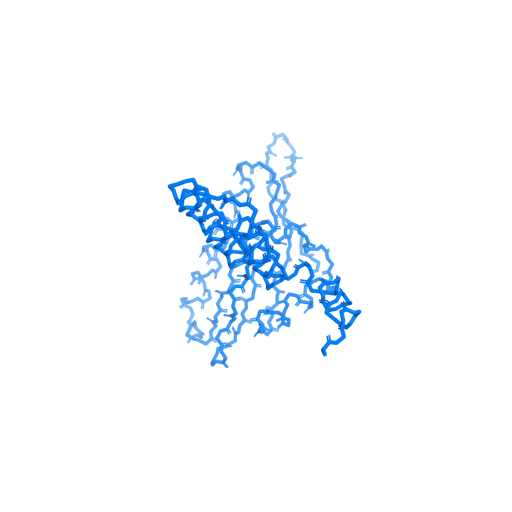 16.219 1.00 86.94 93 PHE A N 1
ATOM 715 C CA . PHE A 1 93 ? -6.379 4.197 15.712 1.00 86.94 93 PHE A CA 1
ATOM 716 C C . PHE A 1 93 ? -6.354 2.858 14.970 1.00 86.94 93 PHE A C 1
ATOM 718 O O . PHE A 1 93 ? -7.161 1.978 15.264 1.00 86.94 93 PHE A O 1
ATOM 725 N N . VAL A 1 94 ? -5.418 2.673 14.034 1.00 86.75 94 VAL A N 1
ATOM 726 C CA . VAL A 1 94 ? -5.294 1.442 13.241 1.00 86.75 94 VAL A CA 1
ATOM 727 C C . VAL A 1 94 ? -4.948 0.259 14.143 1.00 86.75 94 VAL A C 1
ATOM 729 O O . VAL A 1 94 ? -5.548 -0.809 14.000 1.00 86.75 94 VAL A O 1
ATOM 732 N N . ALA A 1 95 ? -4.030 0.436 15.097 1.00 87.31 95 ALA A N 1
ATOM 733 C CA . ALA A 1 95 ? -3.658 -0.601 16.053 1.00 87.31 95 ALA A CA 1
ATOM 734 C C . ALA A 1 95 ? -4.848 -1.016 16.931 1.00 87.31 95 ALA A C 1
ATOM 736 O O . ALA A 1 95 ? -5.156 -2.207 17.035 1.00 87.31 95 ALA A O 1
ATOM 737 N N . THR A 1 96 ? -5.556 -0.039 17.498 1.00 88.31 96 THR A N 1
ATOM 738 C CA . THR A 1 96 ? -6.729 -0.272 18.350 1.00 88.31 96 THR A CA 1
ATOM 739 C C . THR A 1 96 ? -7.847 -0.940 17.563 1.00 88.31 96 THR A C 1
ATOM 741 O O . THR A 1 96 ? -8.368 -1.972 17.977 1.00 88.31 96 THR A O 1
ATOM 744 N N . PHE A 1 97 ? -8.169 -0.418 16.381 1.00 86.56 97 PHE A N 1
ATOM 745 C CA . PHE A 1 97 ? -9.199 -0.978 15.515 1.00 86.56 97 PHE A CA 1
ATOM 746 C C . PHE A 1 97 ? -8.878 -2.427 15.123 1.00 86.56 97 PHE A C 1
ATOM 748 O O . PHE A 1 97 ? -9.735 -3.308 15.195 1.00 86.56 97 PHE A O 1
ATOM 755 N N . ARG A 1 98 ? -7.620 -2.711 14.764 1.00 86.06 98 ARG A N 1
ATOM 756 C CA . ARG A 1 98 ? -7.175 -4.069 14.438 1.00 86.06 98 ARG A CA 1
ATOM 757 C C . ARG A 1 98 ? -7.288 -5.008 15.637 1.00 86.06 98 ARG A C 1
ATOM 759 O O . ARG A 1 98 ? -7.672 -6.160 15.448 1.00 86.06 98 ARG A O 1
ATOM 766 N N . SER A 1 99 ? -6.958 -4.525 16.833 1.00 86.62 99 SER A N 1
ATOM 767 C CA . SER A 1 99 ? -7.100 -5.279 18.080 1.00 86.62 99 SER A CA 1
ATOM 768 C C . SER A 1 99 ? -8.565 -5.616 18.364 1.00 86.62 99 SER A C 1
ATOM 770 O O . SER A 1 99 ? -8.885 -6.774 18.607 1.00 86.62 99 SER A O 1
ATOM 772 N N . LEU A 1 100 ? -9.474 -4.646 18.223 1.00 87.69 100 LEU A N 1
ATOM 773 C CA . LEU A 1 100 ? -10.911 -4.838 18.447 1.00 87.69 100 LEU A CA 1
ATOM 774 C C . LEU A 1 100 ? -11.529 -5.841 17.468 1.00 87.69 100 LEU A C 1
ATOM 776 O O . LEU A 1 100 ? -12.256 -6.740 17.883 1.00 87.69 100 LEU A O 1
ATOM 780 N N . ILE A 1 101 ? -11.203 -5.729 16.176 1.00 85.75 101 ILE A N 1
ATOM 781 C CA . ILE A 1 101 ? -11.704 -6.662 15.159 1.00 85.75 101 ILE A CA 1
ATOM 782 C C . ILE A 1 101 ? -11.169 -8.074 15.408 1.00 85.75 101 ILE A C 1
ATOM 784 O O . ILE A 1 101 ? -11.929 -9.034 15.346 1.00 85.75 101 ILE A O 1
ATOM 788 N N . LYS A 1 102 ? -9.872 -8.217 15.709 1.00 84.00 102 LYS A N 1
ATOM 789 C CA . LYS A 1 102 ? -9.254 -9.535 15.920 1.00 84.00 102 LYS A CA 1
ATOM 790 C C . LYS A 1 102 ? -9.588 -10.172 17.266 1.00 84.00 102 LYS A C 1
ATOM 792 O O . LYS A 1 102 ? -9.561 -11.393 17.357 1.00 84.00 102 LYS A O 1
ATOM 797 N N . GLY A 1 103 ? -9.852 -9.367 18.291 1.00 83.12 103 GLY A N 1
ATOM 798 C CA . GLY A 1 103 ? -10.176 -9.827 19.640 1.00 83.12 103 GLY A CA 1
ATOM 799 C C . GLY A 1 103 ? -11.617 -10.314 19.793 1.00 83.12 103 GLY A C 1
ATOM 800 O O . GLY A 1 103 ? -11.931 -10.977 20.778 1.00 83.12 103 GLY A O 1
ATOM 801 N N . GLY A 1 104 ? -12.495 -10.005 18.834 1.00 82.44 104 GLY A N 1
ATOM 802 C CA . GLY A 1 104 ? -13.865 -10.506 18.815 1.00 82.44 104 GLY A CA 1
ATOM 803 C C . GLY A 1 104 ? -13.974 -11.975 18.372 1.00 82.44 104 GLY A C 1
ATOM 804 O O . GLY A 1 104 ? -13.071 -12.503 17.721 1.00 82.44 104 GLY A O 1
ATOM 805 N N . PRO A 1 105 ? -15.117 -12.637 18.638 1.00 75.81 105 PRO A N 1
ATOM 806 C CA . PRO A 1 105 ? -15.367 -14.030 18.238 1.00 75.81 105 PRO A CA 1
ATOM 807 C C . PRO A 1 105 ? -15.332 -14.254 16.715 1.00 75.81 105 PRO A C 1
ATOM 809 O O . PRO A 1 105 ? -15.161 -15.378 16.257 1.00 75.81 105 PRO A O 1
ATOM 812 N N . THR A 1 106 ? -15.459 -13.187 15.924 1.00 77.50 106 THR A N 1
ATOM 813 C CA . THR A 1 106 ? -15.386 -13.188 14.455 1.00 77.50 106 THR A CA 1
ATOM 814 C C . THR A 1 106 ? -14.018 -12.759 13.912 1.00 77.50 106 THR A C 1
ATOM 816 O O . THR A 1 106 ? -13.846 -12.629 12.702 1.00 77.50 106 THR A O 1
ATOM 819 N N . GLY A 1 107 ? -13.018 -12.545 14.771 1.00 75.94 107 GLY A N 1
ATOM 820 C CA . GLY A 1 107 ? -11.734 -11.958 14.382 1.00 75.94 107 GLY A CA 1
ATOM 821 C C . GLY A 1 107 ? -10.901 -12.783 13.401 1.00 75.94 107 GLY A C 1
ATOM 822 O O . GLY A 1 107 ? -10.105 -12.217 12.652 1.00 75.94 107 GLY A O 1
ATOM 823 N N . SER A 1 108 ? -11.104 -14.102 13.346 1.00 77.06 108 SER A N 1
ATOM 824 C CA . SER A 1 108 ? -10.492 -14.982 12.339 1.00 77.06 108 SER A CA 1
ATOM 825 C C . SER A 1 108 ? -11.125 -14.835 10.952 1.00 77.06 108 SER A C 1
ATOM 827 O O . SER A 1 108 ? -10.480 -15.138 9.951 1.00 77.06 108 SER A O 1
ATOM 829 N N . THR A 1 109 ? -12.362 -14.341 10.887 1.00 83.44 109 THR A N 1
ATOM 830 C CA . THR A 1 109 ? -13.122 -14.137 9.651 1.00 83.44 109 THR A CA 1
ATOM 831 C C . THR A 1 109 ? -12.775 -12.815 8.972 1.00 83.44 109 THR A C 1
ATOM 833 O O . THR A 1 109 ? -13.024 -12.680 7.782 1.00 83.44 109 THR A O 1
ATOM 836 N N . PHE A 1 110 ? -12.188 -11.841 9.675 1.00 84.69 110 PHE A N 1
ATOM 837 C CA . PHE A 1 110 ? -11.833 -10.538 9.104 1.00 84.69 110 PHE A CA 1
ATOM 838 C C . PHE A 1 110 ? -10.339 -10.441 8.769 1.00 84.69 110 PHE A C 1
ATOM 840 O O . PHE A 1 110 ? -9.477 -10.568 9.640 1.00 84.69 110 PHE A O 1
ATOM 847 N N . ASP A 1 111 ? -10.016 -10.126 7.511 1.00 86.38 111 ASP A N 1
ATOM 848 C CA . ASP A 1 111 ? -8.647 -9.780 7.106 1.00 86.38 111 ASP A CA 1
ATOM 849 C C . ASP A 1 111 ? -8.530 -8.266 6.950 1.00 86.38 111 ASP A C 1
ATOM 851 O O . ASP A 1 111 ? -9.006 -7.675 5.979 1.00 86.38 111 ASP A O 1
ATOM 855 N N . VAL A 1 112 ? -7.900 -7.637 7.943 1.00 87.00 112 VAL A N 1
ATOM 856 C CA . VAL A 1 112 ? -7.665 -6.193 7.955 1.00 87.00 112 VAL A CA 1
ATOM 857 C C . VAL A 1 112 ? -6.421 -5.868 7.130 1.00 87.00 112 VAL A C 1
ATOM 859 O O . VAL A 1 112 ? -5.302 -6.261 7.483 1.00 87.00 112 VAL A O 1
ATOM 862 N N . VAL A 1 113 ? -6.620 -5.115 6.051 1.00 86.25 113 VAL A N 1
ATOM 863 C CA . VAL A 1 113 ? -5.572 -4.613 5.162 1.00 86.25 113 VAL A CA 1
ATOM 864 C C . VAL A 1 113 ? -5.3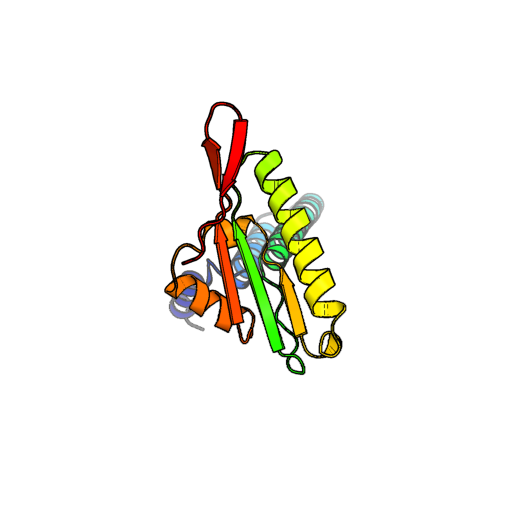73 -3.121 5.414 1.00 86.25 113 VAL A C 1
ATOM 866 O O . VAL A 1 113 ? -6.239 -2.301 5.113 1.00 86.25 113 VAL A O 1
ATOM 869 N N . GLU A 1 114 ? -4.209 -2.766 5.946 1.00 86.69 114 GLU A N 1
ATOM 870 C CA . GLU A 1 114 ? -3.801 -1.371 6.102 1.00 86.69 114 GLU A CA 1
ATOM 871 C C . GLU A 1 114 ? -3.221 -0.835 4.791 1.00 86.69 114 GLU A C 1
ATOM 873 O O . GLU A 1 114 ? -2.391 -1.484 4.144 1.00 86.69 114 GLU A O 1
ATOM 878 N N . ILE A 1 115 ? -3.658 0.362 4.404 1.00 86.75 115 ILE A N 1
ATOM 879 C CA . ILE A 1 115 ? -3.160 1.057 3.223 1.00 86.75 115 ILE A CA 1
ATOM 880 C C . ILE A 1 115 ? -2.085 2.064 3.635 1.00 86.75 115 ILE A C 1
ATOM 882 O O . ILE A 1 115 ? -2.327 2.888 4.519 1.00 86.75 115 ILE A O 1
ATOM 886 N N . PRO A 1 116 ? -0.910 2.046 2.979 1.00 80.88 116 PRO A N 1
ATOM 887 C CA . PRO A 1 116 ? 0.136 3.027 3.226 1.00 80.88 116 PRO A CA 1
ATOM 888 C C . PRO A 1 116 ? -0.342 4.472 3.025 1.00 80.88 116 PRO A C 1
ATOM 890 O O . PRO A 1 116 ? -1.097 4.759 2.095 1.00 80.88 116 PRO A O 1
ATOM 893 N N . ASP A 1 117 ? 0.180 5.396 3.835 1.00 78.50 117 ASP A N 1
ATOM 894 C CA . ASP A 1 117 ? -0.212 6.819 3.847 1.00 78.50 117 ASP A CA 1
ATOM 895 C C . ASP A 1 117 ? -0.088 7.487 2.464 1.00 78.50 117 ASP A C 1
ATOM 897 O O . ASP A 1 117 ? -0.969 8.229 2.035 1.00 78.50 117 ASP A O 1
ATOM 901 N N . HIS A 1 118 ? 0.959 7.145 1.704 1.00 77.38 118 HIS A N 1
ATOM 902 C CA . HIS A 1 118 ? 1.179 7.679 0.355 1.00 77.38 118 HIS A CA 1
ATOM 903 C C . HIS A 1 118 ? 0.077 7.286 -0.643 1.00 77.38 118 HIS A C 1
ATOM 905 O O . HIS A 1 118 ? -0.209 8.043 -1.566 1.00 77.38 118 HIS A O 1
ATOM 911 N N . ILE A 1 119 ? -0.556 6.123 -0.459 1.00 79.25 119 ILE A N 1
ATOM 912 C CA . ILE A 1 119 ? -1.713 5.699 -1.259 1.00 79.25 119 ILE A CA 1
ATOM 913 C C . ILE A 1 119 ? -2.977 6.347 -0.695 1.00 79.25 119 ILE A C 1
ATOM 915 O O . ILE A 1 119 ? -3.801 6.849 -1.457 1.00 79.25 119 ILE A O 1
ATOM 919 N N . ALA A 1 120 ? -3.110 6.378 0.635 1.00 83.44 120 ALA A N 1
ATOM 920 C CA . ALA A 1 120 ? -4.281 6.921 1.312 1.00 83.44 120 ALA A CA 1
ATOM 921 C C . ALA A 1 120 ? -4.511 8.409 1.013 1.00 83.44 120 ALA A C 1
ATOM 923 O O . ALA A 1 120 ? -5.653 8.832 0.850 1.00 83.44 120 ALA A O 1
ATOM 924 N N . ALA A 1 121 ? -3.443 9.198 0.859 1.00 81.50 121 ALA A N 1
ATOM 925 C CA . ALA A 1 121 ? -3.523 10.616 0.508 1.00 81.50 121 ALA A CA 1
ATOM 926 C C . ALA A 1 121 ? -4.265 10.893 -0.818 1.00 81.50 121 ALA A C 1
ATOM 928 O O . ALA A 1 121 ? -4.857 11.968 -0.982 1.00 81.50 121 ALA A O 1
ATOM 929 N N . GLY A 1 122 ? -4.246 9.930 -1.746 1.00 82.00 122 GLY A N 1
ATOM 930 C CA . GLY A 1 122 ? -4.933 10.002 -3.037 1.00 82.00 122 GLY A CA 1
ATOM 931 C C . GLY A 1 122 ? -6.398 9.555 -3.010 1.00 82.00 122 GLY A C 1
ATOM 932 O O . GLY A 1 122 ? -7.096 9.757 -3.996 1.00 82.00 122 GLY A O 1
ATOM 933 N N . ILE A 1 123 ? -6.879 8.968 -1.910 1.00 84.12 123 ILE A N 1
ATOM 934 C CA . ILE A 1 123 ? -8.260 8.487 -1.776 1.00 84.12 123 ILE A CA 1
ATOM 935 C C . ILE A 1 123 ? -9.084 9.575 -1.083 1.00 84.12 123 ILE A C 1
ATOM 937 O O . ILE A 1 123 ? -8.966 9.781 0.125 1.00 84.12 123 ILE A O 1
ATOM 941 N N . GLN A 1 124 ? -9.881 10.320 -1.851 1.00 83.38 124 GLN A N 1
ATOM 942 C CA . GLN A 1 124 ? -10.667 11.453 -1.332 1.00 83.38 124 GLN A CA 1
ATOM 943 C C . GLN A 1 124 ? -12.167 11.348 -1.616 1.00 83.38 124 GLN A C 1
ATOM 945 O O . GLN A 1 124 ? -12.943 12.094 -1.021 1.00 83.38 124 GLN A O 1
ATOM 950 N N . ASP A 1 125 ? -12.558 10.439 -2.502 1.00 86.50 125 ASP A N 1
ATOM 951 C CA . ASP A 1 125 ? -13.918 10.246 -2.977 1.00 86.50 125 ASP A CA 1
ATOM 952 C C . ASP A 1 125 ? -14.317 8.762 -2.952 1.00 86.50 125 ASP A C 1
ATOM 954 O O . ASP A 1 125 ? -13.485 7.847 -2.869 1.00 86.50 125 ASP A O 1
ATOM 958 N N . ASP A 1 126 ? -15.626 8.536 -3.038 1.00 87.25 126 ASP A N 1
ATOM 959 C CA . ASP A 1 126 ? -16.223 7.202 -3.038 1.00 87.25 126 ASP A CA 1
ATOM 960 C C . ASP A 1 126 ? -15.768 6.390 -4.257 1.00 87.25 126 ASP A C 1
ATOM 962 O O . ASP A 1 126 ? -15.632 5.168 -4.188 1.00 87.25 126 ASP A O 1
ATOM 966 N N . GLU A 1 127 ? -15.477 7.058 -5.378 1.00 87.94 127 GLU A N 1
ATOM 967 C CA . GLU A 1 127 ? -15.003 6.405 -6.596 1.00 87.94 127 GLU A CA 1
ATOM 968 C C . GLU A 1 127 ? -13.589 5.829 -6.415 1.00 87.94 127 GLU A C 1
ATOM 970 O O . GLU A 1 127 ? -13.340 4.667 -6.763 1.00 87.94 127 GLU A O 1
ATOM 975 N N . ALA A 1 128 ? -12.654 6.584 -5.827 1.00 85.56 128 ALA A N 1
ATOM 976 C CA . ALA A 1 128 ? -11.328 6.071 -5.501 1.00 85.56 128 ALA A CA 1
ATOM 977 C C . ALA A 1 128 ? -11.404 4.971 -4.438 1.00 85.56 128 ALA A C 1
ATOM 979 O O . ALA A 1 128 ? -10.694 3.966 -4.553 1.00 85.56 128 ALA A O 1
ATOM 980 N N . ALA A 1 129 ? -12.295 5.103 -3.452 1.00 87.00 129 ALA A N 1
ATOM 981 C CA . ALA A 1 129 ? -12.544 4.055 -2.467 1.00 87.00 129 ALA A CA 1
ATOM 982 C C . ALA A 1 129 ? -13.087 2.770 -3.125 1.00 87.00 129 ALA A C 1
ATOM 984 O O . ALA A 1 129 ? -12.615 1.670 -2.824 1.00 87.00 129 ALA A O 1
ATOM 985 N N . ALA A 1 130 ? -13.999 2.883 -4.093 1.00 86.50 130 ALA A N 1
ATOM 986 C CA . A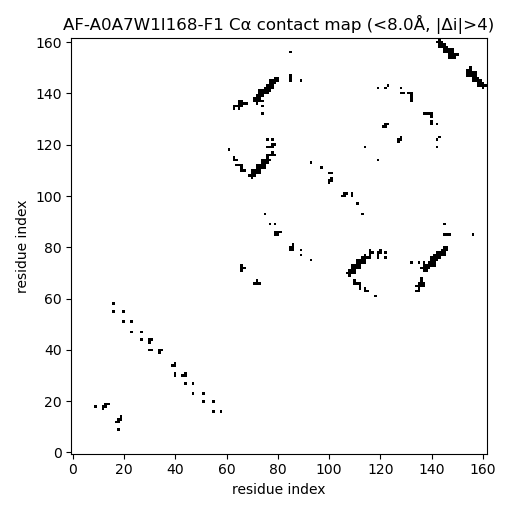LA A 1 130 ? -14.520 1.750 -4.854 1.00 86.50 130 ALA A CA 1
ATOM 987 C C . ALA A 1 130 ? -13.431 1.077 -5.706 1.00 86.50 130 ALA A C 1
ATOM 989 O O . ALA A 1 130 ? -13.312 -0.153 -5.705 1.00 86.50 130 ALA A O 1
ATOM 990 N N . LYS A 1 131 ? -12.573 1.858 -6.376 1.00 87.56 131 LYS A N 1
ATOM 991 C CA . LYS A 1 131 ? -11.405 1.331 -7.108 1.00 87.56 131 LYS A CA 1
ATOM 992 C C . LYS A 1 131 ? -10.439 0.608 -6.168 1.00 87.56 131 LYS A C 1
ATOM 994 O O . LYS A 1 131 ? -9.940 -0.472 -6.499 1.00 87.56 131 LYS A O 1
ATOM 999 N N . LEU A 1 132 ? -10.202 1.165 -4.981 1.00 87.06 132 LEU A N 1
ATOM 1000 C CA . LEU A 1 132 ? -9.354 0.563 -3.957 1.00 87.06 132 LEU A CA 1
ATOM 1001 C C . LEU A 1 132 ? -9.933 -0.765 -3.457 1.00 87.06 132 LEU A C 1
ATOM 1003 O O . LEU A 1 132 ? -9.188 -1.742 -3.351 1.00 87.06 132 LEU A O 1
ATOM 1007 N N . ARG A 1 133 ? -11.251 -0.832 -3.235 1.00 88.94 133 ARG A N 1
ATOM 1008 C CA . ARG A 1 133 ? -11.982 -2.052 -2.859 1.00 88.94 133 ARG A CA 1
ATOM 1009 C C . ARG A 1 133 ? -11.741 -3.182 -3.856 1.00 88.94 133 ARG A C 1
ATOM 1011 O O . ARG A 1 133 ? -11.333 -4.276 -3.474 1.00 88.94 133 ARG A O 1
ATOM 1018 N N . VAL A 1 134 ? -11.915 -2.899 -5.148 1.00 86.81 134 VAL A N 1
ATOM 1019 C CA . VAL A 1 134 ? -11.704 -3.882 -6.223 1.00 86.81 134 VAL A CA 1
ATOM 1020 C C . VAL A 1 134 ? -10.235 -4.308 -6.298 1.00 86.81 134 VAL A C 1
ATOM 1022 O O . VAL A 1 134 ? -9.933 -5.500 -6.373 1.00 86.81 134 VAL A O 1
ATOM 1025 N N . ARG A 1 135 ? -9.297 -3.354 -6.220 1.00 84.75 135 ARG A N 1
ATOM 1026 C CA . ARG A 1 135 ? -7.851 -3.622 -6.312 1.00 84.75 135 ARG A CA 1
ATOM 1027 C C . ARG A 1 135 ? -7.339 -4.510 -5.176 1.00 84.75 135 ARG A C 1
ATOM 1029 O O . ARG A 1 135 ? -6.467 -5.353 -5.397 1.00 84.75 135 ARG A O 1
ATOM 1036 N N . THR A 1 136 ? -7.880 -4.315 -3.979 1.00 85.62 136 THR A N 1
ATOM 1037 C CA . THR A 1 136 ? -7.532 -5.068 -2.766 1.00 85.62 136 THR A CA 1
ATOM 1038 C C . THR A 1 136 ? -8.362 -6.337 -2.589 1.00 85.62 136 THR A C 1
ATOM 1040 O O . THR A 1 136 ? -7.995 -7.161 -1.759 1.00 85.62 136 THR A O 1
ATOM 1043 N N . ARG A 1 137 ? -9.427 -6.536 -3.382 1.00 86.06 137 ARG A N 1
ATOM 1044 C CA . ARG A 1 137 ? -10.428 -7.604 -3.199 1.00 86.06 137 ARG A CA 1
ATOM 1045 C C . ARG A 1 137 ? -11.091 -7.563 -1.818 1.00 86.06 137 ARG A C 1
ATOM 1047 O O . ARG A 1 137 ? -11.439 -8.596 -1.258 1.00 86.06 137 ARG A O 1
ATOM 1054 N N . ALA A 1 138 ? -11.231 -6.366 -1.261 1.00 88.81 138 ALA A N 1
ATOM 1055 C CA . ALA A 1 138 ? -11.903 -6.172 0.009 1.00 88.81 138 ALA A CA 1
ATOM 1056 C C . ALA A 1 138 ? -13.423 -6.142 -0.175 1.00 88.81 138 ALA A C 1
ATOM 1058 O O . ALA A 1 138 ? -13.939 -5.733 -1.215 1.00 88.81 138 ALA A O 1
ATOM 1059 N N . HIS A 1 139 ? -14.145 -6.543 0.862 1.00 90.31 139 HIS A N 1
ATOM 1060 C CA . HIS A 1 139 ? -15.598 -6.430 0.917 1.00 90.31 139 HIS A CA 1
ATOM 1061 C C . HIS A 1 139 ? -16.000 -5.011 1.312 1.00 90.31 139 HIS A C 1
ATOM 1063 O O . HIS A 1 139 ? -16.943 -4.459 0.750 1.00 90.31 139 HIS A O 1
ATOM 1069 N N . MET A 1 140 ? -15.234 -4.401 2.220 1.00 88.56 140 MET A N 1
ATOM 1070 C CA . MET A 1 140 ? -15.494 -3.072 2.762 1.00 88.56 140 MET A CA 1
ATOM 1071 C C . MET A 1 140 ? -14.225 -2.220 2.770 1.00 88.56 140 MET A C 1
ATOM 1073 O O . MET A 1 140 ? -13.114 -2.729 2.941 1.00 88.56 140 MET A O 1
ATOM 1077 N N . VAL A 1 141 ? -14.407 -0.912 2.597 1.00 90.06 141 VAL A N 1
ATOM 1078 C CA . VAL A 1 141 ? -13.344 0.091 2.682 1.00 90.06 141 VAL A CA 1
ATOM 1079 C C . VAL A 1 141 ? -13.776 1.140 3.691 1.00 90.06 141 VAL A C 1
ATOM 1081 O O . VAL A 1 141 ? -14.800 1.787 3.507 1.00 90.06 141 VAL A O 1
ATOM 1084 N N . LEU A 1 142 ? -12.980 1.310 4.739 1.00 89.19 142 LEU A N 1
ATOM 1085 C CA . LEU A 1 142 ? -13.059 2.442 5.645 1.00 89.19 142 LEU A CA 1
ATOM 1086 C C . LEU A 1 142 ? -12.016 3.456 5.188 1.00 89.19 142 LEU A C 1
ATOM 1088 O O . LEU A 1 142 ? -10.817 3.181 5.268 1.00 89.19 142 LEU A O 1
ATOM 1092 N N . PHE A 1 143 ? -12.454 4.612 4.701 1.00 89.31 143 PHE A N 1
ATOM 1093 C CA . PHE A 1 143 ? -11.550 5.681 4.297 1.00 89.31 143 PHE A CA 1
ATOM 1094 C C . PHE A 1 143 ? -11.887 6.991 5.005 1.00 89.31 143 PHE A C 1
ATOM 1096 O O . PHE A 1 143 ? -13.025 7.239 5.392 1.00 89.31 143 PHE A O 1
ATOM 1103 N N . GLY A 1 144 ? -10.871 7.818 5.231 1.00 85.88 144 GLY A N 1
ATOM 1104 C CA . GLY A 1 144 ? -11.044 9.085 5.926 1.00 85.88 144 GLY A CA 1
ATOM 1105 C C . GLY A 1 144 ? -9.748 9.870 6.049 1.00 85.88 144 GLY A C 1
ATOM 1106 O O . GLY A 1 144 ? -8.666 9.399 5.691 1.00 85.88 144 GLY A O 1
ATOM 1107 N N . ARG A 1 145 ? -9.854 11.097 6.565 1.00 81.88 145 ARG A N 1
ATOM 1108 C CA . ARG A 1 145 ? -8.695 11.962 6.821 1.00 81.88 145 ARG A CA 1
ATOM 1109 C C . ARG A 1 145 ? -8.687 12.394 8.276 1.00 81.88 145 ARG A C 1
ATOM 1111 O O . ARG A 1 145 ? -9.688 12.903 8.777 1.00 81.88 145 ARG A O 1
ATOM 1118 N N . VAL A 1 146 ? -7.535 12.255 8.922 1.00 80.25 146 VAL A N 1
ATOM 1119 C CA . VAL A 1 146 ? -7.314 12.817 10.257 1.00 80.25 146 VAL A CA 1
ATOM 1120 C C . VAL A 1 146 ? -6.916 14.277 10.093 1.00 80.25 146 VAL A C 1
ATOM 1122 O O . VAL A 1 146 ? -5.925 14.590 9.426 1.00 80.25 146 VAL A O 1
ATOM 1125 N N . ARG A 1 147 ? -7.686 15.186 10.696 1.00 72.56 147 ARG A N 1
ATOM 1126 C CA . ARG A 1 147 ? -7.354 16.612 10.758 1.00 72.56 147 ARG A CA 1
ATOM 1127 C C . ARG A 1 147 ? -7.239 17.032 12.217 1.00 72.56 147 ARG A C 1
ATOM 1129 O O . ARG A 1 147 ? -8.110 16.731 13.023 1.00 72.56 147 ARG A O 1
ATOM 1136 N N . ILE A 1 148 ? -6.174 17.751 12.549 1.00 71.88 148 ILE A N 1
ATOM 1137 C CA . ILE A 1 148 ? -6.061 18.431 13.841 1.00 71.88 148 ILE A CA 1
ATOM 1138 C C . ILE A 1 148 ? -6.684 19.812 13.655 1.00 71.88 148 ILE A C 1
ATOM 1140 O O . ILE A 1 148 ? -6.280 20.552 12.756 1.00 71.88 148 ILE A O 1
ATOM 1144 N N . ARG A 1 149 ? -7.676 20.152 14.476 1.00 69.94 149 ARG A N 1
ATOM 1145 C CA . ARG A 1 149 ? -8.226 21.506 14.575 1.00 69.94 149 ARG A CA 1
ATOM 1146 C C . ARG A 1 149 ? -7.879 22.054 15.954 1.00 69.94 149 ARG A C 1
ATOM 1148 O O . ARG A 1 149 ? -7.970 21.338 16.944 1.00 69.94 149 ARG A O 1
ATOM 1155 N N . GLN A 1 150 ? -7.461 23.313 16.031 1.00 66.06 150 GLN A N 1
ATOM 1156 C CA . GLN A 1 150 ? -7.359 23.984 17.324 1.00 66.06 150 GLN A CA 1
ATOM 1157 C C . GLN A 1 150 ? -8.772 24.362 17.763 1.00 66.06 150 GLN A C 1
ATOM 1159 O O . GLN A 1 150 ? -9.459 25.095 17.054 1.00 66.06 150 GLN A O 1
ATOM 1164 N N . SER A 1 151 ? -9.215 23.826 18.895 1.00 56.22 151 SER A N 1
ATOM 1165 C CA . SER A 1 151 ? -10.500 24.166 19.501 1.00 56.22 151 SER A CA 1
ATOM 1166 C C . SER A 1 151 ? -10.214 24.679 20.903 1.00 56.22 151 SER A C 1
ATOM 1168 O O . SER A 1 151 ? -9.746 23.925 21.747 1.00 56.22 151 SER A O 1
ATOM 1170 N N . GLY A 1 152 ? -10.427 25.977 21.136 1.00 56.19 152 GLY A N 1
ATOM 1171 C CA . GLY A 1 152 ? -10.221 26.590 22.455 1.00 56.19 152 GLY A CA 1
ATOM 1172 C C . GLY A 1 152 ? -8.759 26.740 22.906 1.00 56.19 152 GLY A C 1
ATOM 1173 O O . GLY A 1 152 ? -8.516 26.865 24.097 1.00 56.19 152 GLY A O 1
ATOM 1174 N N . GLY A 1 153 ? -7.787 26.728 21.986 1.00 64.50 153 GLY A N 1
ATOM 1175 C CA . GLY A 1 153 ? -6.354 26.856 22.307 1.00 64.50 153 GLY A CA 1
ATOM 1176 C C . GLY A 1 153 ? -5.612 25.523 22.465 1.00 64.50 153 GLY A C 1
ATOM 1177 O O . GLY A 1 153 ? -4.386 25.502 22.374 1.00 64.50 153 GLY A O 1
ATOM 1178 N N . GLU A 1 154 ? -6.330 24.402 22.576 1.00 60.59 154 GLU A N 1
ATOM 1179 C CA . GLU A 1 154 ? -5.743 23.060 22.580 1.00 60.59 154 GLU A CA 1
ATOM 1180 C C . GLU A 1 154 ? -5.928 22.342 21.225 1.00 60.59 154 GLU A C 1
ATOM 1182 O O . GLU A 1 154 ? -6.938 22.528 20.531 1.00 60.59 154 GLU A O 1
ATOM 1187 N N . PRO A 1 155 ? -4.941 21.537 20.782 1.00 58.47 155 PRO A N 1
ATOM 1188 C CA . PRO A 1 155 ? -5.039 20.771 19.545 1.00 58.47 155 PRO A CA 1
ATOM 1189 C C . PRO A 1 155 ? -5.972 19.565 19.726 1.00 58.47 155 PRO A C 1
ATOM 1191 O O . PRO A 1 155 ? -5.595 18.576 20.349 1.00 58.47 155 PRO A O 1
ATOM 1194 N N . VAL A 1 156 ? -7.159 19.613 19.117 1.00 69.94 156 VAL A N 1
ATOM 1195 C CA . VAL A 1 156 ? -8.146 18.524 19.133 1.00 69.94 156 VAL A CA 1
ATOM 1196 C C . VAL A 1 156 ? -8.124 17.783 17.794 1.00 69.94 156 VAL A C 1
ATOM 1198 O O . VAL A 1 156 ? -8.144 18.381 16.715 1.00 69.94 156 VAL A O 1
ATOM 1201 N N . ALA A 1 157 ? -8.069 16.454 17.845 1.00 57.84 157 ALA A N 1
ATOM 1202 C CA . ALA A 1 157 ? -8.171 15.606 16.664 1.00 57.84 157 ALA A CA 1
ATOM 1203 C C . ALA A 1 157 ? -9.636 15.459 16.246 1.00 57.84 157 ALA A C 1
ATOM 1205 O O . ALA A 1 157 ? -10.478 15.087 17.058 1.00 57.84 157 ALA A O 1
ATOM 1206 N N . THR A 1 158 ? -9.957 15.725 14.983 1.00 58.22 158 THR A N 1
ATOM 1207 C CA . THR A 1 158 ? -11.293 15.474 14.434 1.00 58.22 158 THR A CA 1
ATOM 1208 C C . THR A 1 158 ? -11.174 14.540 13.238 1.00 58.22 158 THR A C 1
ATOM 1210 O O . THR A 1 158 ? -10.453 14.826 12.276 1.00 58.22 158 THR A O 1
ATOM 1213 N N . THR A 1 159 ? -11.914 13.435 13.279 1.00 54.91 159 THR A N 1
ATOM 1214 C CA . THR A 1 159 ? -12.033 12.491 12.164 1.00 54.91 159 THR A CA 1
ATOM 1215 C C . THR A 1 159 ? -13.365 12.750 11.470 1.00 54.91 159 THR A C 1
ATOM 1217 O O . THR A 1 159 ? -14.413 12.552 12.078 1.00 54.91 159 THR A O 1
ATOM 1220 N N . SER A 1 160 ? -13.351 13.236 10.222 1.00 53.00 160 SER A N 1
ATOM 1221 C CA . SER A 1 160 ? -14.582 13.305 9.421 1.00 53.00 160 SER A CA 1
ATOM 1222 C C . SER A 1 160 ? -14.720 12.032 8.598 1.00 53.00 160 SER A C 1
ATOM 1224 O O . SER A 1 160 ? -13.879 11.775 7.731 1.00 53.00 160 SER A O 1
ATOM 1226 N N . TYR A 1 161 ? -15.778 11.273 8.855 1.00 47.34 161 TYR A N 1
ATOM 1227 C CA . TYR A 1 161 ? -16.209 10.167 8.008 1.00 47.34 161 TYR A CA 1
ATOM 1228 C C . TYR A 1 161 ? -17.177 10.729 6.956 1.00 47.34 161 TYR A C 1
ATOM 1230 O O . TYR A 1 161 ? -18.045 11.536 7.303 1.00 47.34 161 TYR A O 1
ATOM 1238 N N . ARG A 1 162 ? -16.970 10.383 5.684 1.00 42.84 162 ARG A N 1
ATOM 1239 C CA . ARG A 1 162 ? -17.949 10.576 4.609 1.00 42.84 162 ARG A CA 1
ATOM 1240 C C . ARG A 1 162 ? -18.455 9.211 4.187 1.00 42.84 162 ARG A C 1
ATOM 1242 O O . ARG A 1 162 ? -17.617 8.283 4.195 1.00 42.84 162 ARG A O 1
#

Foldseek 3Di:
DDPVVVVVVLVVCVVPLVSVLVVLVVVLVVLCVPDPDPVVNVVVNVVSVVVNVVSSVVNVVQQFAAFDPQAQEEEEQEAEDPDPVRVVVVVVVLVVVLCVCLVDPCNVRYDYTYDDNVLSVPDDDPVSQVVVCVSRVHPYYFHWYWDFDDDPNDTDIDIDGD

Nearest PDB structures (foldseek):
  2i9i-assembly1_A-2  TM=3.964E-01  e=1.445E-01  Helicobacter pylori
  8vaa-assembly1_K  TM=5.458E-01  e=5.642E+00  Legionella pneumophila
  8vaa-assembly1_S  TM=5.464E-01  e=5.642E+00  Legionella pneumophila
  7c4x-assembly1_B-2  TM=3.570E-01  e=4.362E+00  Paenisporosarcina sp.

pLDDT: mean 75.19, std 10.93, range [42.84, 90.31]